Protein 1B07 (pdb70)

Structure (mmCIF, N/CA/C/O backbone):
data_1B07
#
_entry.id   1B07
#
_cell.length_a   36.800
_cell.length_b   36.800
_cell.length_c   52.600
_cell.angle_alpha   90.00
_cell.angle_beta   90.00
_cell.angle_gamma   90.00
#
_symmetry.space_group_name_H-M   'P 43'
#
loop_
_entity.id
_entity.type
_entity.pdbx_description
1 polymer 'PROTEIN (PROTO-ONCOGENE CRK (CRK))'
2 polymer 'PROTEIN (SH3 PEPTOID INHIBITOR)'
3 non-polymer PHENYLETHANE
4 water water
#
loop_
_atom_site.group_PDB
_atom_site.id
_atom_site.type_symbol
_atom_site.label_atom_id
_atom_site.label_alt_id
_atom_site.label_comp_id
_atom_site.label_asym_id
_atom_site.label_entity_id
_atom_site.label_seq_id
_atom_site.pdbx_PDB_ins_code
_atom_site.Cartn_x
_atom_site.Cartn_y
_atom_site.Cartn_z
_atom_site.occupancy
_atom_site.B_iso_or_equiv
_atom_site.auth_seq_id
_atom_site.auth_comp_id
_atom_site.auth_asym_id
_atom_site.auth_atom_id
_atom_site.pdbx_PDB_model_num
ATOM 1 N N . SER A 1 2 ? 10.628 11.317 -14.304 1.00 37.59 133 SER A N 1
ATOM 2 C CA . SER A 1 2 ? 11.127 12.681 -13.950 1.00 37.28 133 SER A CA 1
ATOM 3 C C . SER A 1 2 ? 10.087 13.504 -13.186 1.00 35.02 133 SER A C 1
ATOM 4 O O . SER A 1 2 ? 9.683 14.587 -13.622 1.00 35.23 133 SER A O 1
ATOM 7 N N . ALA A 1 3 ? 9.664 12.986 -12.037 1.00 31.53 134 ALA A N 1
ATOM 8 C CA . ALA A 1 3 ? 8.680 13.667 -11.207 1.00 28.38 134 ALA A C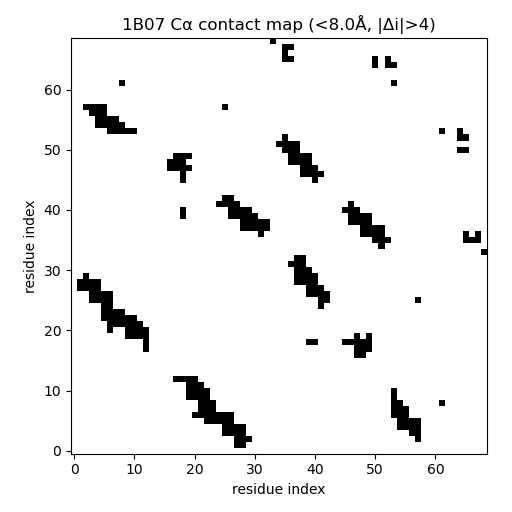A 1
ATOM 9 C C . ALA A 1 3 ? 9.365 14.676 -10.283 1.00 26.35 134 ALA A C 1
ATOM 10 O O . ALA A 1 3 ? 10.541 14.532 -9.961 1.00 24.68 134 ALA A O 1
ATOM 12 N N . GLU A 1 4 ? 8.622 15.701 -9.876 1.00 23.73 135 GLU A N 1
ATOM 13 C CA . GLU A 1 4 ? 9.138 16.747 -8.999 1.00 20.97 135 GLU A CA 1
ATOM 14 C C . GLU A 1 4 ? 8.653 16.545 -7.565 1.00 19.80 135 GLU A C 1
ATOM 15 O O . GLU A 1 4 ? 7.450 16.564 -7.302 1.00 19.60 135 GLU A O 1
ATOM 21 N N . TYR A 1 5 ? 9.592 16.364 -6.640 1.00 18.33 136 TYR A N 1
ATOM 22 C CA . TYR A 1 5 ? 9.247 16.157 -5.234 1.00 17.40 136 TYR A CA 1
ATOM 23 C C . TYR A 1 5 ? 9.751 17.267 -4.314 1.00 16.94 136 TYR A C 1
ATOM 24 O O . TYR A 1 5 ? 10.610 18.070 -4.683 1.00 16.67 136 TYR A O 1
ATOM 33 N N . VAL A 1 6 ? 9.178 17.308 -3.117 1.00 16.34 137 VAL A N 1
ATOM 34 C CA . VAL A 1 6 ? 9.556 18.264 -2.081 1.00 17.11 137 VAL A CA 1
ATOM 35 C C . VAL A 1 6 ? 9.548 17.520 -0.752 1.00 17.95 137 VAL A C 1
ATOM 36 O O . VAL A 1 6 ? 8.864 16.503 -0.602 1.00 17.19 137 VAL A O 1
ATOM 40 N N . ARG A 1 7 ? 10.360 17.986 0.188 1.00 17.34 138 ARG A N 1
ATOM 41 C CA . ARG A 1 7 ? 10.410 17.375 1.509 1.00 18.24 138 ARG A CA 1
ATOM 42 C C . ARG A 1 7 ? 9.845 18.388 2.494 1.00 16.72 138 ARG A C 1
ATOM 43 O O . ARG A 1 7 ? 10.258 19.552 2.503 1.00 15.22 138 ARG A O 1
ATOM 51 N N . ALA A 1 8 ? 8.880 17.948 3.296 1.00 14.93 139 ALA A N 1
ATOM 52 C CA . ALA A 1 8 ? 8.248 18.806 4.291 1.00 15.20 139 ALA A CA 1
ATOM 53 C C . ALA A 1 8 ? 9.227 19.193 5.402 1.00 16.01 139 ALA A C 1
ATOM 54 O O . ALA A 1 8 ? 9.855 18.330 6.018 1.00 16.83 139 ALA A O 1
ATOM 56 N N . LEU A 1 9 ? 9.373 20.494 5.636 1.00 15.12 140 LEU A N 1
ATOM 57 C CA . LEU A 1 9 ? 10.275 20.988 6.676 1.00 14.93 140 LEU A CA 1
ATOM 58 C C . LEU A 1 9 ? 9.541 21.125 8.003 1.00 16.07 140 LEU A 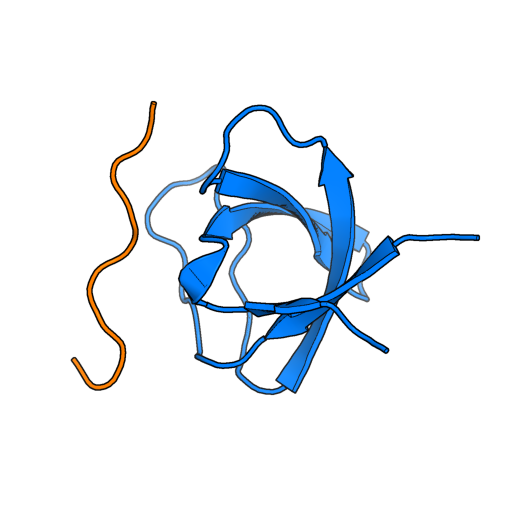C 1
ATOM 59 O O . LEU A 1 9 ? 10.127 20.924 9.065 1.00 16.27 140 LEU A O 1
ATOM 64 N N . PHE A 1 10 ? 8.258 21.478 7.934 1.00 16.36 141 PHE A N 1
ATOM 65 C CA . PHE A 1 10 ? 7.433 21.650 9.126 1.00 17.63 141 PHE A CA 1
ATOM 66 C C . PHE A 1 10 ? 6.155 20.832 8.997 1.00 19.10 141 PHE A C 1
ATOM 67 O O . PHE A 1 10 ? 5.745 20.464 7.892 1.00 18.87 141 PHE A O 1
ATOM 75 N N . ASP A 1 11 ? 5.523 20.561 10.135 1.00 20.62 142 ASP A N 1
ATOM 76 C CA . ASP A 1 11 ? 4.265 19.822 10.160 1.00 23.25 142 ASP A CA 1
ATOM 77 C C . ASP A 1 11 ? 3.157 20.790 9.740 1.00 23.55 142 ASP A C 1
ATOM 78 O O . ASP A 1 11 ? 3.106 21.927 10.210 1.00 24.32 142 ASP A O 1
ATOM 83 N N . PHE A 1 12 ? 2.304 20.352 8.822 1.00 24.34 143 PHE A N 1
ATOM 84 C CA . PHE A 1 12 ? 1.195 21.173 8.355 1.00 24.98 143 PHE A CA 1
ATOM 85 C C . PHE A 1 12 ? -0.097 20.386 8.539 1.00 26.73 143 PHE A C 1
ATOM 86 O O . PHE A 1 12 ? -0.344 19.394 7.854 1.00 26.73 143 PHE A O 1
ATOM 94 N N . ASN A 1 13 ? -0.900 20.826 9.499 1.00 28.99 144 ASN A N 1
ATOM 95 C CA . ASN A 1 13 ? -2.165 20.178 9.809 1.00 32.66 144 ASN A CA 1
ATOM 96 C C . ASN A 1 13 ? -3.226 20.439 8.741 1.00 34.14 144 ASN A C 1
ATOM 97 O O . ASN A 1 13 ? -4.144 19.637 8.566 1.00 34.45 144 ASN A O 1
ATOM 102 N N . GLY A 1 14 ? -3.083 21.543 8.012 1.00 35.24 145 GLY A N 1
ATOM 103 C CA . GLY A 1 14 ? -4.051 21.876 6.981 1.00 37.09 145 GLY A CA 1
ATOM 104 C C . GLY A 1 14 ? -5.121 22.809 7.514 1.00 39.30 145 GLY A C 1
ATOM 105 O O . GLY A 1 14 ? -5.852 22.469 8.446 1.00 38.78 145 GLY A O 1
ATOM 106 N N . ASN A 1 15 ? -5.207 23.994 6.919 1.00 41.44 146 ASN A N 1
ATOM 107 C CA . ASN A 1 15 ? -6.178 25.008 7.325 1.00 42.43 146 ASN A CA 1
ATOM 108 C C . ASN A 1 15 ? -7.516 24.878 6.594 1.00 43.69 146 ASN A C 1
ATOM 109 O O . ASN A 1 15 ? -8.581 25.003 7.202 1.00 44.30 146 ASN A O 1
ATOM 114 N N . ASP A 1 16 ? -7.450 24.639 5.287 1.00 44.43 147 ASP A N 1
ATOM 115 C CA . ASP A 1 16 ? -8.638 24.506 4.448 1.00 44.56 147 ASP A CA 1
ATOM 116 C C . ASP A 1 16 ? -8.917 23.052 4.060 1.00 43.51 147 ASP A C 1
ATOM 117 O O . ASP A 1 16 ? -8.047 22.188 4.183 1.00 42.58 147 ASP A O 1
ATOM 122 N N . GLU A 1 17 ? -10.136 22.798 3.584 1.00 43.04 148 GLU A N 1
ATOM 123 C CA . GLU A 1 17 ? -10.561 21.461 3.164 1.00 42.67 148 GLU A CA 1
ATOM 124 C C . GLU A 1 17 ? -9.772 20.973 1.955 1.00 40.68 148 GLU A C 1
ATOM 125 O O . GLU A 1 17 ? -9.596 19.771 1.767 1.00 41.10 148 GLU A O 1
ATOM 131 N N . GLU A 1 18 ? -9.317 21.916 1.132 1.00 38.60 149 GLU A N 1
ATOM 132 C CA . GLU A 1 18 ? -8.545 21.604 -0.068 1.00 35.98 149 GLU A CA 1
ATOM 133 C C . GLU A 1 18 ? -7.048 21.424 0.216 1.00 32.85 149 GLU A C 1
ATOM 134 O O . GLU A 1 18 ? -6.301 20.941 -0.638 1.00 32.56 149 GLU A O 1
ATOM 140 N N . ASP A 1 19 ? -6.620 21.812 1.414 1.00 28.16 150 ASP A N 1
ATOM 141 C CA . ASP A 1 19 ? -5.224 21.693 1.816 1.00 25.20 150 ASP A CA 1
ATOM 142 C C . ASP A 1 19 ? -4.808 20.244 2.016 1.00 24.66 150 ASP A C 1
ATOM 143 O O . ASP A 1 19 ? -5.623 19.400 2.391 1.00 23.87 150 ASP A O 1
ATOM 148 N N . LEU A 1 20 ? -3.537 19.960 1.753 1.00 22.67 151 LEU A N 1
ATOM 149 C CA . LEU A 1 20 ? -2.999 18.623 1.946 1.00 21.53 151 LEU A CA 1
ATOM 150 C C . LEU A 1 20 ? -2.157 18.632 3.217 1.00 21.96 151 LEU A C 1
ATOM 151 O O . LEU A 1 20 ? -1.095 19.256 3.264 1.00 22.22 151 LEU A O 1
ATOM 156 N N . PRO A 1 21 ? -2.655 17.999 4.290 1.00 22.43 152 PRO A N 1
ATOM 157 C CA . PRO A 1 21 ? -1.895 17.962 5.543 1.00 22.99 152 PRO A CA 1
ATOM 158 C C . PRO A 1 21 ? -0.691 17.032 5.423 1.00 22.73 152 PRO A C 1
ATOM 159 O O . PRO A 1 21 ? -0.719 16.052 4.675 1.00 23.33 152 PRO A O 1
ATOM 163 N N . PHE A 1 22 ? 0.373 17.356 6.146 1.00 20.52 153 PHE A N 1
ATOM 164 C CA . PHE A 1 22 ? 1.585 16.546 6.111 1.00 19.25 153 PHE A CA 1
ATOM 165 C C . PHE A 1 22 ? 2.442 16.755 7.353 1.00 18.90 153 PHE A C 1
ATOM 166 O O . PHE A 1 22 ? 2.187 17.653 8.166 1.00 17.08 153 PHE A O 1
ATOM 174 N N . LYS A 1 23 ? 3.460 15.912 7.489 1.00 19.53 154 LYS A N 1
ATOM 175 C CA . LYS A 1 23 ? 4.368 15.977 8.621 1.00 20.10 154 LYS A CA 1
ATOM 176 C C . LYS A 1 23 ? 5.807 16.219 8.191 1.00 18.87 154 LYS A C 1
ATOM 177 O O . LYS A 1 23 ? 6.206 15.888 7.074 1.00 17.92 154 LYS A O 1
ATOM 183 N N . LYS A 1 24 ? 6.570 16.806 9.107 1.00 20.28 155 LYS A N 1
ATOM 184 C CA . LYS A 1 24 ? 7.980 17.118 8.916 1.00 20.39 155 LYS A CA 1
ATOM 185 C C . LYS A 1 24 ? 8.727 15.888 8.381 1.00 21.63 155 LYS A C 1
ATOM 186 O O . LYS A 1 24 ? 8.682 14.809 8.982 1.00 22.81 155 LYS A O 1
ATOM 192 N N . GLY A 1 25 ? 9.350 16.041 7.215 1.00 20.77 156 GLY A N 1
ATOM 193 C CA . GLY A 1 25 ? 10.088 14.943 6.614 1.00 19.65 156 GLY A CA 1
ATOM 194 C C . GLY A 1 25 ? 9.360 14.217 5.497 1.00 18.70 156 GLY A C 1
ATOM 195 O O . GLY A 1 25 ? 9.974 13.434 4.769 1.00 18.95 156 GLY A O 1
ATOM 196 N N . ASP A 1 26 ? 8.060 14.462 5.358 1.00 17.33 157 ASP A N 1
ATOM 197 C CA . ASP A 1 26 ? 7.263 13.821 4.308 1.00 18.48 157 ASP A CA 1
ATOM 198 C C . ASP A 1 26 ? 7.691 14.230 2.899 1.00 17.01 157 ASP A C 1
ATOM 199 O O . ASP A 1 26 ? 8.080 15.372 2.664 1.00 17.32 157 ASP A O 1
ATOM 204 N N . ILE A 1 27 ? 7.648 13.275 1.974 1.00 16.95 158 ILE A N 1
ATOM 205 C CA . ILE A 1 27 ? 7.985 13.535 0.575 1.00 17.21 158 ILE A CA 1
ATOM 206 C C . ILE A 1 27 ? 6.658 13.713 -0.165 1.00 16.76 158 ILE A C 1
ATOM 207 O O . ILE A 1 27 ? 5.754 12.887 -0.043 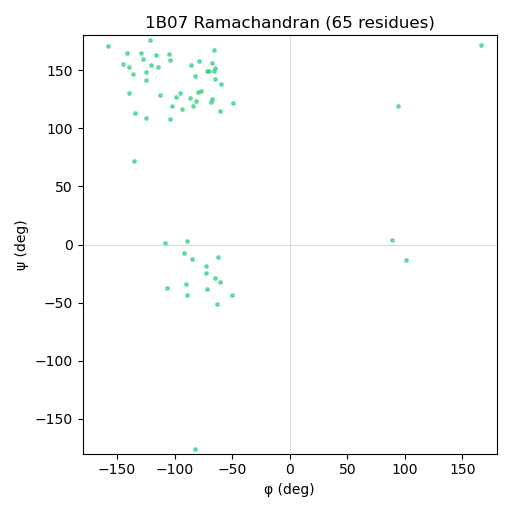1.00 17.04 158 ILE A O 1
ATOM 212 N N . LEU A 1 28 ? 6.526 14.818 -0.887 1.00 15.30 159 LEU A N 1
ATOM 213 C CA . LEU A 1 28 ? 5.304 15.106 -1.625 1.00 15.39 159 LEU A CA 1
ATOM 214 C C . LEU A 1 28 ? 5.638 15.349 -3.086 1.00 14.75 159 LEU A C 1
ATOM 215 O O . LEU A 1 28 ? 6.660 15.948 -3.399 1.00 13.05 159 LEU A O 1
ATOM 220 N N . ARG A 1 29 ? 4.793 14.863 -3.985 1.00 14.50 160 ARG A N 1
ATOM 221 C CA . ARG A 1 29 ? 5.034 15.066 -5.404 1.00 15.23 160 ARG A CA 1
ATOM 222 C C . ARG A 1 29 ? 4.261 16.284 -5.875 1.00 15.88 160 ARG A C 1
ATOM 223 O O . ARG A 1 29 ? 3.073 16.418 -5.588 1.00 14.76 160 ARG A O 1
ATOM 231 N N . ILE A 1 30 ? 4.945 17.178 -6.582 1.00 15.31 161 ILE A N 1
ATOM 232 C CA . ILE A 1 30 ? 4.326 18.398 -7.092 1.00 16.23 161 ILE A CA 1
ATOM 233 C C . ILE A 1 30 ? 3.553 18.150 -8.388 1.00 17.43 161 ILE A C 1
ATOM 234 O O . ILE A 1 30 ? 4.115 17.669 -9.371 1.00 18.09 161 ILE A O 1
ATOM 239 N N . ARG A 1 31 ? 2.265 18.493 -8.379 1.00 18.04 162 ARG A N 1
ATOM 240 C CA . ARG A 1 31 ? 1.395 18.300 -9.542 1.00 18.53 162 ARG A CA 1
ATOM 241 C C . ARG A 1 31 ? 1.042 19.590 -10.265 1.00 19.23 162 ARG A C 1
ATOM 242 O O . ARG A 1 31 ? 0.951 19.612 -11.491 1.00 19.38 162 ARG A O 1
ATOM 250 N N . ASP A 1 32 ? 0.842 20.660 -9.498 1.00 19.23 163 ASP A N 1
ATOM 251 C CA . ASP A 1 32 ? 0.452 21.949 -10.056 1.00 20.67 163 ASP A CA 1
ATOM 252 C C . ASP A 1 32 ? 1.073 23.107 -9.281 1.00 18.92 163 ASP A C 1
ATOM 253 O O . ASP A 1 32 ? 1.393 22.970 -8.098 1.00 17.57 163 ASP A O 1
ATOM 258 N N . LYS A 1 33 ? 1.220 24.247 -9.956 1.00 17.35 164 LYS A N 1
ATOM 259 C CA . LYS A 1 33 ? 1.768 25.463 -9.357 1.00 18.10 164 LYS A CA 1
ATOM 260 C C . LYS A 1 33 ? 0.904 26.665 -9.756 1.00 18.41 164 LYS A C 1
ATOM 261 O O . LYS A 1 33 ? 1.314 27.497 -10.565 1.00 16.20 164 LYS A O 1
ATOM 267 N N . PRO A 1 34 ? -0.318 26.759 -9.195 1.00 20.27 165 PRO A N 1
ATOM 268 C CA . PRO A 1 34 ? -1.250 27.853 -9.491 1.00 20.85 165 PRO A CA 1
ATOM 269 C C . PRO A 1 34 ? -0.838 29.190 -8.875 1.00 21.54 165 PRO A C 1
ATOM 270 O O . PRO A 1 34 ? -1.303 30.247 -9.299 1.00 22.59 165 PRO A O 1
ATOM 274 N N . GLU A 1 35 ? 0.046 29.125 -7.885 1.00 20.95 166 GLU A N 1
ATOM 275 C CA . GLU A 1 35 ? 0.548 30.299 -7.183 1.00 20.66 166 GLU A CA 1
ATOM 276 C C . GLU A 1 35 ? 2.021 30.120 -6.885 1.00 19.00 166 GLU A C 1
ATOM 277 O O . GLU A 1 35 ? 2.536 29.009 -6.919 1.00 17.59 166 GLU A O 1
ATOM 283 N N . GLU A 1 36 ? 2.677 31.219 -6.533 1.00 19.71 167 GLU A N 1
ATOM 284 C CA . GLU A 1 36 ? 4.095 31.211 -6.205 1.00 20.18 167 GLU A CA 1
ATOM 285 C C . GLU A 1 36 ? 4.327 30.532 -4.856 1.00 19.49 167 GLU A C 1
ATOM 286 O O . GLU A 1 36 ? 5.290 29.787 -4.693 1.00 19.00 167 GLU A O 1
ATOM 292 N N . GLN A 1 37 ? 3.418 30.763 -3.906 1.00 17.74 168 GLN A N 1
ATOM 293 C CA . GLN A 1 37 ? 3.553 30.209 -2.560 1.00 15.64 168 GLN A CA 1
ATOM 294 C C . GLN A 1 37 ? 2.583 29.078 -2.189 1.00 13.97 168 GLN A C 1
ATOM 295 O O . GLN A 1 37 ? 2.620 28.572 -1.064 1.00 13.21 168 GLN A O 1
ATOM 301 N N . TRP A 1 38 ? 1.726 28.683 -3.126 1.00 12.86 169 TRP A N 1
ATOM 302 C CA . TRP A 1 38 ? 0.776 27.598 -2.891 1.00 13.33 169 TRP A CA 1
ATOM 303 C C . TRP A 1 38 ? 0.763 26.647 -4.083 1.00 12.76 169 TRP A C 1
ATOM 304 O O . TRP A 1 38 ? 0.375 27.020 -5.188 1.00 13.37 169 TRP A O 1
ATOM 315 N N . TRP A 1 39 ? 1.234 25.425 -3.855 1.00 14.28 170 TRP A N 1
ATOM 316 C CA . TRP A 1 39 ? 1.292 24.406 -4.898 1.00 13.55 170 TRP A CA 1
ATOM 317 C C . TRP A 1 39 ? 0.360 23.230 -4.604 1.00 15.00 170 TRP A C 1
ATOM 318 O O . TRP A 1 39 ? 0.018 22.961 -3.450 1.00 16.94 170 TRP A O 1
ATOM 329 N N . ASN A 1 40 ? -0.084 22.564 -5.663 1.00 15.03 171 ASN A N 1
ATOM 330 C CA . ASN A 1 40 ? -0.948 21.398 -5.529 1.00 16.71 171 ASN A CA 1
ATOM 331 C C . ASN A 1 40 ? -0.028 20.174 -5.523 1.00 16.14 171 ASN A C 1
ATOM 332 O O . ASN A 1 40 ? 0.693 19.913 -6.490 1.00 16.81 171 ASN A O 1
ATOM 337 N N . ALA A 1 41 ? -0.029 19.448 -4.413 1.00 16.90 172 ALA A N 1
ATOM 338 C CA . ALA A 1 41 ? 0.828 18.281 -4.281 1.00 18.06 172 ALA A CA 1
ATOM 339 C C . ALA A 1 41 ? 0.049 17.000 -4.007 1.00 19.82 172 ALA A C 1
ATOM 340 O O . ALA A 1 41 ? -1.172 17.020 -3.844 1.00 19.52 172 ALA A O 1
ATOM 342 N N . GLU A 1 42 ? 0.782 15.891 -3.963 1.00 19.78 173 GLU A N 1
ATOM 343 C CA . GLU A 1 42 ? 0.228 14.567 -3.717 1.00 21.33 173 GLU A CA 1
ATOM 344 C C . GLU A 1 42 ? 1.183 13.825 -2.792 1.00 20.58 173 GLU A C 1
ATOM 345 O O . GLU A 1 42 ? 2.387 13.809 -3.031 1.00 19.77 173 GLU A O 1
ATOM 351 N N . ASP A 1 43 ? 0.657 13.242 -1.718 1.00 19.16 174 ASP A N 1
ATOM 352 C CA . ASP A 1 43 ? 1.504 12.499 -0.793 1.00 18.43 174 ASP A CA 1
ATOM 353 C C . ASP A 1 43 ? 1.770 11.079 -1.268 1.00 19.26 174 ASP A C 1
ATOM 354 O O . ASP A 1 43 ? 1.334 10.680 -2.353 1.00 18.16 174 ASP A O 1
ATOM 359 N N . SER A 1 44 ? 2.467 10.326 -0.423 1.00 22.05 175 SER A N 1
ATOM 360 C CA . SER A 1 44 ? 2.848 8.943 -0.688 1.00 24.48 175 SER A CA 1
ATOM 361 C C . SER A 1 44 ? 1.664 8.004 -0.900 1.00 25.78 175 SER A C 1
ATOM 362 O O . SER A 1 44 ? 1.754 7.048 -1.671 1.00 27.41 175 SER A O 1
ATOM 365 N N . GLU A 1 45 ? 0.557 8.293 -0.219 1.00 26.06 176 GLU A N 1
ATOM 366 C CA . GLU A 1 45 ? -0.657 7.481 -0.299 1.00 25.60 176 GLU A CA 1
ATOM 367 C C . GLU A 1 45 ? -1.620 7.903 -1.406 1.00 25.60 176 GLU A C 1
ATOM 368 O O . GLU A 1 45 ? -2.717 7.353 -1.517 1.00 27.19 176 GLU A O 1
ATOM 374 N N . GLY A 1 46 ? -1.231 8.898 -2.198 1.00 25.50 177 GLY A N 1
ATOM 375 C CA . GLY A 1 46 ? -2.083 9.343 -3.287 1.00 25.36 177 GLY A CA 1
ATOM 376 C C . GLY A 1 46 ? -3.104 10.428 -2.984 1.00 24.59 177 GLY A C 1
ATOM 377 O O . GLY A 1 46 ? -3.912 10.765 -3.852 1.00 25.12 177 GLY A O 1
ATOM 378 N N . LYS A 1 47 ? -3.097 10.958 -1.763 1.00 25.39 178 LYS A N 1
ATOM 379 C CA . LYS A 1 47 ? -4.027 12.029 -1.398 1.00 24.97 178 LYS A CA 1
ATOM 380 C C . LYS A 1 47 ? -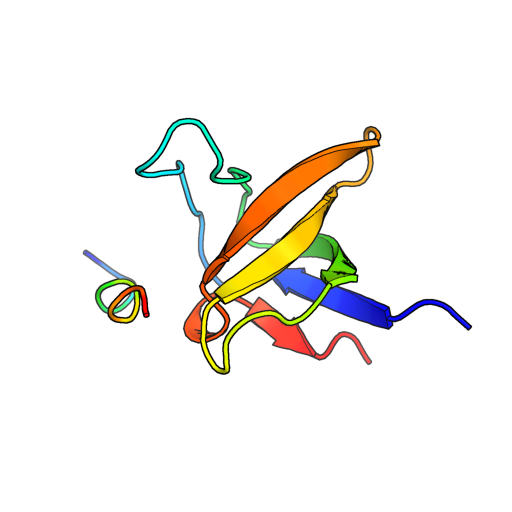3.502 13.355 -1.941 1.00 24.84 178 LYS A C 1
ATOM 381 O O . LYS A 1 47 ? -2.328 13.679 -1.770 1.00 23.54 178 LYS A O 1
ATOM 387 N N . ARG A 1 48 ? -4.372 14.105 -2.610 1.00 23.84 179 ARG A N 1
ATOM 388 C CA . ARG A 1 48 ? -3.991 15.384 -3.199 1.00 23.80 179 ARG A CA 1
ATOM 389 C C . ARG A 1 48 ? -4.484 16.587 -2.404 1.00 22.60 179 ARG A C 1
ATOM 390 O O . ARG A 1 48 ? -5.418 16.474 -1.610 1.00 23.06 179 ARG A O 1
ATOM 398 N N . GLY A 1 49 ? -3.837 17.732 -2.610 1.00 20.97 180 GLY A N 1
ATOM 399 C CA . GLY A 1 49 ? -4.225 18.945 -1.909 1.00 19.12 180 GLY A CA 1
ATOM 400 C C . GLY A 1 49 ? -3.199 20.059 -2.009 1.00 19.53 180 GLY A C 1
ATOM 401 O O . GLY A 1 49 ? -2.082 19.850 -2.482 1.00 19.47 180 GLY A O 1
ATOM 402 N N . MET A 1 50 ? -3.573 21.244 -1.539 1.00 18.05 181 MET A N 1
ATOM 403 C CA . MET A 1 50 ? -2.690 22.405 -1.579 1.00 17.65 181 MET A CA 1
ATOM 404 C C . MET A 1 50 ? -1.693 22.442 -0.419 1.00 15.39 181 MET A C 1
ATOM 405 O O . MET A 1 50 ? -2.017 22.039 0.700 1.00 14.53 181 MET A O 1
ATOM 410 N N . ILE A 1 51 ? -0.488 22.947 -0.692 1.00 14.68 182 ILE A N 1
ATOM 411 C CA . ILE A 1 51 ? 0.559 23.059 0.329 1.00 12.85 182 ILE A CA 1
ATOM 412 C C . ILE A 1 51 ? 1.283 24.413 0.280 1.00 10.49 182 ILE A C 1
ATOM 413 O O . ILE A 1 51 ? 1.406 25.028 -0.781 1.00 9.20 182 ILE A O 1
ATOM 418 N N . PRO A 1 52 ? 1.714 24.921 1.446 1.00 11.48 183 PRO A N 1
ATOM 419 C CA . PRO A 1 52 ? 2.425 26.203 1.487 1.00 11.71 183 PRO A CA 1
ATOM 420 C C . PRO A 1 52 ? 3.909 25.954 1.193 1.00 11.05 183 PRO A C 1
ATOM 421 O O . PRO A 1 52 ? 4.585 25.212 1.916 1.00 9.71 183 PRO A O 1
ATOM 425 N N . VAL A 1 53 ? 4.392 26.559 0.111 1.00 10.46 184 VAL A N 1
ATOM 426 C CA . VAL A 1 53 ? 5.780 26.409 -0.335 1.00 12.35 184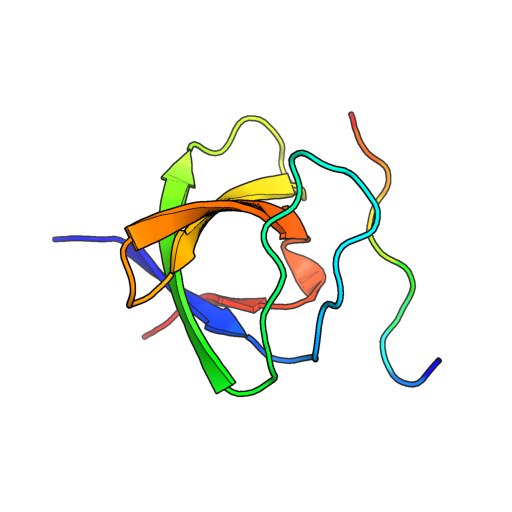 VAL A CA 1
ATOM 427 C C . VAL A 1 53 ? 6.863 26.645 0.733 1.00 12.46 184 VAL A C 1
ATOM 428 O O . VAL A 1 53 ? 7.835 25.892 0.798 1.00 13.63 184 VAL A O 1
ATOM 432 N N . PRO A 1 54 ? 6.723 27.696 1.568 1.00 13.09 185 PRO A N 1
ATOM 433 C CA . PRO A 1 54 ? 7.730 27.959 2.608 1.00 14.53 185 PRO A CA 1
ATOM 434 C C . PRO A 1 54 ? 7.875 26.840 3.648 1.00 12.89 185 PRO A C 1
ATOM 435 O O . PRO A 1 54 ? 8.811 26.843 4.446 1.00 13.64 185 PRO A O 1
ATOM 439 N N . TYR A 1 55 ? 6.946 25.888 3.636 1.00 14.19 186 TYR A N 1
ATOM 440 C CA . TYR A 1 55 ? 6.976 24.764 4.572 1.00 14.35 186 TYR A CA 1
ATOM 441 C C . TYR A 1 55 ? 7.713 23.545 4.022 1.00 12.72 186 TYR A C 1
ATOM 442 O O . TYR A 1 55 ? 7.904 22.562 4.733 1.00 11.87 186 TYR A O 1
ATOM 451 N N . VAL A 1 56 ? 8.091 23.596 2.748 1.00 12.93 187 VAL A N 1
ATOM 452 C CA . VAL A 1 56 ? 8.799 22.484 2.116 1.00 12.78 187 VAL A CA 1
ATOM 453 C C . VAL A 1 56 ? 10.067 22.961 1.407 1.00 13.93 187 VAL A C 1
ATOM 454 O O . VAL A 1 56 ? 10.262 24.156 1.186 1.00 15.34 187 VAL A O 1
ATOM 458 N N . GLU A 1 57 ? 10.940 22.017 1.081 1.00 15.51 188 GLU A N 1
ATOM 459 C CA . GLU A 1 57 ? 12.169 22.328 0.367 1.00 16.21 188 GLU A CA 1
ATOM 460 C C . GLU A 1 57 ? 12.194 21.459 -0.884 1.00 17.92 188 GLU A C 1
ATOM 461 O O . GLU A 1 57 ? 11.619 20.364 -0.898 1.00 16.89 188 GLU A O 1
ATOM 467 N N . LYS A 1 58 ? 12.807 21.976 -1.945 1.00 18.00 189 LYS A N 1
ATOM 468 C CA . LYS A 1 58 ? 12.923 21.262 -3.212 1.00 20.41 189 LYS A CA 1
ATOM 469 C C . LYS A 1 58 ? 13.701 19.972 -2.956 1.00 21.05 189 LYS A C 1
ATOM 470 O O . LYS A 1 58 ? 14.870 20.020 -2.567 1.00 21.69 189 LYS A O 1
ATOM 476 N N . TYR A 1 59 ? 13.052 18.825 -3.132 1.00 21.43 190 TYR A N 1
ATOM 477 C CA . TYR A 1 59 ? 13.726 17.553 -2.902 1.00 22.94 190 TYR A CA 1
ATOM 478 C C . TYR A 1 59 ? 14.800 17.313 -3.948 1.00 24.37 190 TYR A C 1
ATOM 479 O O . TYR A 1 59 ? 14.522 17.303 -5.150 1.00 23.41 190 TYR A O 1
ATOM 488 N N . HIS A 1 60 ? 16.027 17.117 -3.472 1.00 26.77 191 HIS A N 1
ATOM 489 C CA . HIS A 1 60 ? 17.178 16.887 -4.335 1.00 29.16 191 HIS A CA 1
ATOM 490 C C . HIS A 1 60 ? 17.422 18.093 -5.255 1.00 29.05 191 HIS A C 1
ATOM 491 O O . HIS A 1 60 ? 17.679 17.896 -6.465 1.00 30.49 191 HIS A O 1
ATOM 498 N N . GLU B 2 2 ? 3.885 28.856 17.888 1.00 39.21 2 GLU C N 1
ATOM 499 C CA . GLU B 2 2 ? 4.093 28.745 16.415 1.00 37.68 2 GLU C CA 1
ATOM 500 C C . GLU B 2 2 ? 5.578 28.706 16.053 1.00 35.51 2 GLU C C 1
ATOM 501 O O . GLU B 2 2 ? 6.200 29.747 15.827 1.00 35.88 2 GLU C O 1
ATOM 503 N N . VAL B 2 3 ? 6.139 27.500 16.000 1.00 34.17 3 VAL C N 1
ATOM 504 C CA . VAL B 2 3 ? 7.545 27.315 15.650 1.00 30.31 3 VAL C CA 1
ATOM 505 C C . VAL B 2 3 ? 7.790 27.794 14.222 1.00 28.57 3 VAL C C 1
ATOM 506 O O . VAL B 2 3 ? 8.694 28.589 13.989 1.00 28.19 3 VAL C O 1
ATOM 508 N N . PRO B 2 4 ? 6.977 27.327 13.250 1.00 26.83 4 PRO C N 1
ATOM 509 C CA . PRO B 2 4 ? 7.162 27.765 11.863 1.00 25.56 4 PRO C CA 1
ATOM 510 C C . PRO B 2 4 ? 6.552 29.160 11.725 1.00 24.11 4 PRO C C 1
ATOM 511 O O . PRO B 2 4 ? 5.693 29.547 12.523 1.00 23.81 4 PRO C O 1
ATOM 515 N N . GLY B 2 5 ? 6.985 29.927 10.712 1.00 21.82 5 GLY C N 1
ATOM 516 C CA . GLY B 2 5 ? 6.316 31.174 10.379 1.00 21.86 5 GLY C CA 1
ATOM 517 C C . GLY B 2 5 ? 4.908 30.917 9.866 1.00 21.82 5 GLY C C 1
ATOM 518 N N . PRO B 2 6 ? 4.068 31.957 9.763 1.00 21.83 6 PRO C N 1
ATOM 519 C CA . PRO B 2 6 ? 2.688 31.823 9.280 1.00 22.20 6 PRO C CA 1
ATOM 520 C C . PRO B 2 6 ? 2.671 31.388 7.819 1.00 21.74 6 PRO C C 1
ATOM 521 O O . PRO B 2 6 ? 3.616 31.667 7.079 1.00 20.01 6 PRO C O 1
ATOM 525 N N . VAL B 2 7 ? 1.616 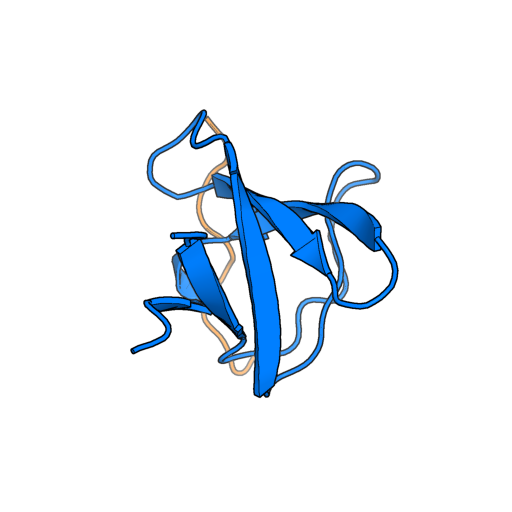30.691 7.404 1.00 21.60 7 VAL C N 1
ATOM 526 C CA . VAL B 2 7 ? 1.510 30.267 6.006 1.00 22.70 7 VAL C CA 1
ATOM 527 C C . VAL B 2 7 ? 1.364 31.518 5.127 1.00 22.75 7 VAL C C 1
ATOM 528 O O . VAL B 2 7 ? 0.862 32.544 5.582 1.00 23.07 7 VAL C O 1
ATOM 532 N N . PRO B 2 8 ? 1.855 31.467 3.876 1.00 23.08 8 PRO C N 1
ATOM 533 C CA . PRO B 2 8 ? 1.759 32.626 2.979 1.00 21.41 8 PRO C CA 1
ATOM 534 C C . PRO B 2 8 ? 0.331 32.960 2.553 1.00 20.20 8 PRO C C 1
ATOM 535 O O . PRO B 2 8 ? -0.556 32.105 2.599 1.00 18.67 8 PRO C O 1
ATOM 539 N N . PRO B 2 9 ? 0.087 34.225 2.165 1.00 20.15 9 PRO C N 1
ATOM 540 C CA . PRO B 2 9 ? -1.232 34.683 1.727 1.00 20.04 9 PRO C CA 1
ATOM 541 C C . PRO B 2 9 ? -1.686 33.893 0.510 1.00 19.01 9 PRO C C 1
ATOM 542 O O . PRO B 2 9 ? -0.885 33.607 -0.381 1.00 19.33 9 PRO C O 1
ATOM 546 N N . ARG B 2 10 ? -2.958 33.512 0.490 1.00 19.20 10 ARG C N 1
ATOM 547 C CA . ARG B 2 10 ? -3.507 32.764 -0.630 1.00 22.21 10 ARG C CA 1
ATOM 548 C C . ARG B 2 10 ? -3.976 33.747 -1.698 1.00 25.56 10 ARG C C 1
ATOM 549 O O . ARG B 2 10 ? -4.725 34.680 -1.405 1.00 26.83 10 ARG C O 1
ATOM 557 N N . ARG B 2 11 ? -3.477 33.556 -2.918 1.00 28.51 11 ARG C N 1
ATOM 558 C CA . ARG B 2 11 ? -3.795 34.401 -4.070 1.00 33.31 11 ARG C CA 1
ATOM 559 C C . ARG B 2 11 ? -3.388 35.856 -3.829 1.00 35.94 11 ARG C C 1
ATOM 560 O O . ARG B 2 11 ? -2.180 36.074 -3.602 1.00 38.61 11 ARG C O 1
#

Sequence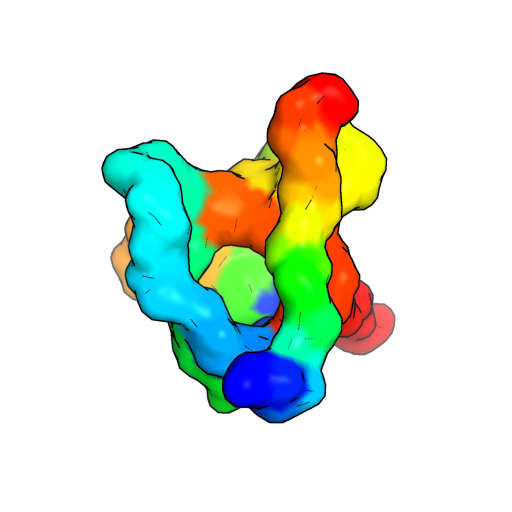 (69 aa):
SAEYVRALFDFNGNDEEDLPFKKGDILRIRDKPEEQWWNAEDSEGKRGMIPVPYVEKYHEVPGPVPPRR

InterPro domains:
  IPR000980 SH2 domain [PF00017] (13-104)
  IPR000980 SH2 domain [PS50001] (13-118)
  IPR000980 SH2 domain [SM00252] (11-110)
  IPR001452 SH3 domain [PF00018] (138-184)
  IPR001452 SH3 domain [PF07653] (239-293)
  IPR001452 SH3 domain [PR00452] (135-145)
  IPR001452 SH3 domain [PR00452] (149-164)
  IPR001452 SH3 domain [PR00452] (166-175)
  IPR001452 SH3 domain [PR00452] (178-190)
  IPR001452 SH3 domain [PS50002] (132-192)
  IPR001452 SH3 domain [PS50002] (235-296)
  IPR001452 SH3 domain [SM00326] (135-191)
  IPR001452 SH3 domain [SM00326] (238-295)
  IPR035457 CRK, N-terminal SH3 domain [cd11758] (135-189)
  IPR035458 CRK, C-terminal SH3 domain [cd11759] (237-293)
  IPR036028 SH3-like domain superfamily [SSF50044] (61-227)
  IPR036028 SH3-like domain superfamily [SSF50044] (209-300)
  IPR036860 SH2 domain superfamily [G3DSA:3.30.505.10] (1-135)
  IPR036860 SH2 domain superfamily [SSF55550] (10-187)
  IPR051184 Tyrosine-phosphorylated adapter molecule [PTHR19969] (11-301)

B-factor: mean 23.97, std 10.65, range [9.2, 100.0]

Foldseek 3Di:
DWWKKFFCAFACDDDPQADGDHHGFIWTFDADPDPQKTWIAGPVGDIHIDGNVRIGGDD/DPDDDDDDDD

Secondary structure (P-SEA, 3-state):
cbbbbbbccccccccccbbbbccbbbbbbcccccccbbbbccccccccccccccccccc/cccccccccc

CATH classification: 2.30.30.40

Solvent-accessible surface area: 4692 Å² total; per-residue (Å²): 173,51,64,86,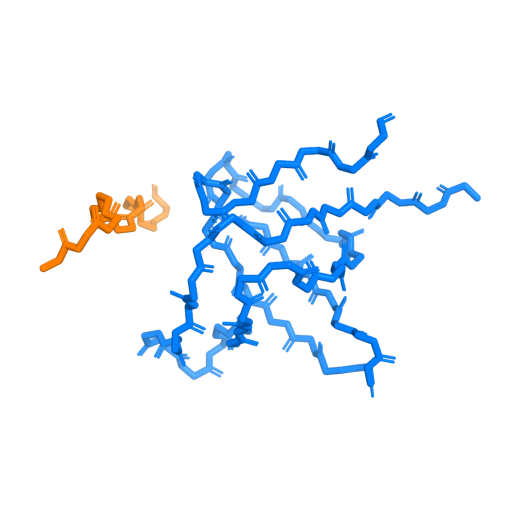0,83,1,66,71,71,7,122,27,101,75,172,126,12,3,66,8,112,150,41,57,67,0,83,14,103,77,93,81,50,137,59,4,22,26,0,29,22,114,139,40,104,150,5,42,0,0,28,64,20,12,70,136,82,207,144,108,32,45,130,39,15,116,111,122

GO terms:
  GO:0035591 signaling adaptor activity (F, IDA)
  GO:0015629 actin cytoskeleton (C, IDA)
  GO:0045309 protein phosphorylated amino acid binding (F, IDA)
  GO:0007167 enzyme-linked receptor protein signaling pathway (P, IDA)
  GO:0001764 neuron migration (P, IGI)
  GO:0002685 regulation of leukocyte migration (P, IGI)
  GO:0035685 helper T cell diapedesis (P, IGI)
  GO:0038026 reelin-mediated signaling pathway (P, IGI)
  GO:2000404 regulation of T cell migration (P, IGI)
  GO:0016358 dendrite development (P, IGI)
  GO:0021766 hippocampus development (P, IGI)
  GO:0021987 cerebral cortex development (P, IGI)
  GO:0030010 establishment of cell polarity (P, IGI)
  GO:0032956 regulation of actin cytoskeleton organization (P, IGI)
  GO:0033628 regulation of cell adhesion mediated by integrin (P, IGI)
  GO:0050773 regulation of dendrite development (P, IGI)
  GO:0060326 cell chemotaxis (P, IGI)
  GO:0090630 activation of GTPase activity (P, IGI)
  GO:0006629 lipid metabolic process (P, IGI)
  GO:0098749 cerebellar neuron development (P, IGI)

Organism: Mus musculus (NCBI:txid10090)

Nearest PDB structures (foldseek):
  1b07-assembly1_A  TM=1.017E+00  e=1.102E-10  Mus musculus
  5ih2-assembly2_B  TM=9.971E-01  e=3.168E-08  Mus musculus
  3qwy-assembly2_B  TM=9.800E-01  e=8.130E-06  Caenorhabditis elegans
  2yuq-assembly1_A  TM=9.199E-01  e=1.378E-04  Homo sapiens
  4xi2-assembly1_A-2  TM=9.361E-01  e=3.818E-04  Mus musculus

Radius of gyration: 10.82 Å; Cα contacts (8 Å, |Δi|>4): 145; chains: 2; bounding box: 28×27×30 Å